Protein AF-A0A968YWA7-F1 (afdb_monomer_lite)

Sequence (58 aa):
MLLMEKVQVQTENRNAWVFGFTPQAEIWNGRLAMIGFLAVILTEIFSNQGVLHFWGLL

Foldseek 3Di:
DPDPDPPPPPPPPPPPPDPDPDPVVVVVVVVVVVVVVVVQVVCCVVVVPHPCVVVVVD

Secondary structure (DSSP, 8-state):
---SS--------TT----SS-HHHHHHHHHHHHHHHHHHHHHHHHHSS-HHHHTT--

pLDDT: mean 71.3, std 14.07, range [47.84, 95.5]

Structure (mmCIF, N/CA/C/O backbone):
data_AF-A0A968YWA7-F1
#
_entry.id   AF-A0A968YWA7-F1
#
loop_
_atom_site.group_PDB
_atom_site.id
_atom_site.type_symbol
_atom_site.label_atom_id
_atom_site.label_alt_id
_atom_site.label_comp_id
_atom_site.label_asym_id
_atom_site.label_entity_id
_atom_site.label_seq_id
_atom_site.pdbx_PDB_ins_code
_atom_site.Cartn_x
_atom_site.Cartn_y
_atom_site.Cartn_z
_atom_site.occupancy
_atom_site.B_iso_or_equiv
_atom_site.auth_seq_id
_atom_site.auth_comp_id
_atom_site.auth_asym_id
_atom_site.auth_atom_id
_atom_site.pdbx_PDB_model_num
ATOM 1 N N . MET A 1 1 ? 42.869 9.760 -33.675 1.00 47.84 1 MET A N 1
ATOM 2 C CA . MET A 1 1 ? 42.638 10.163 -32.270 1.00 47.84 1 MET A CA 1
ATOM 3 C C . MET A 1 1 ? 41.123 10.181 -32.044 1.00 47.84 1 MET A C 1
ATOM 5 O O . MET A 1 1 ? 40.525 11.236 -32.088 1.00 47.84 1 MET A O 1
ATOM 9 N N . LEU A 1 2 ? 40.380 9.069 -32.062 1.00 57.12 2 LEU A N 1
ATOM 10 C CA . LEU A 1 2 ? 40.532 7.734 -31.445 1.00 57.12 2 LEU A CA 1
ATOM 11 C C . LEU A 1 2 ? 40.311 7.664 -29.922 1.00 57.12 2 LEU A C 1
ATOM 13 O O . LEU A 1 2 ? 40.794 6.722 -29.313 1.00 57.12 2 LEU A O 1
ATOM 17 N N . LEU A 1 3 ? 39.588 8.600 -29.293 1.00 67.00 3 LEU A N 1
ATOM 18 C CA . LEU A 1 3 ? 39.334 8.487 -27.842 1.00 67.00 3 LEU A CA 1
ATOM 19 C C . LEU A 1 3 ? 37.967 8.967 -27.326 1.00 67.00 3 LEU A C 1
ATOM 21 O O . LEU A 1 3 ? 37.761 8.945 -26.122 1.00 67.00 3 LEU A O 1
ATOM 25 N N . MET A 1 4 ? 37.009 9.336 -28.186 1.00 64.69 4 MET A N 1
ATOM 26 C CA . MET A 1 4 ? 35.740 9.938 -27.730 1.00 64.69 4 MET A CA 1
ATOM 27 C C . MET A 1 4 ? 34.480 9.318 -28.363 1.00 64.69 4 MET A C 1
ATOM 29 O O . MET A 1 4 ? 33.540 10.034 -28.664 1.00 64.69 4 MET A O 1
ATOM 33 N N . GLU A 1 5 ? 34.439 8.001 -28.591 1.00 67.12 5 GLU A N 1
ATOM 34 C CA . GLU A 1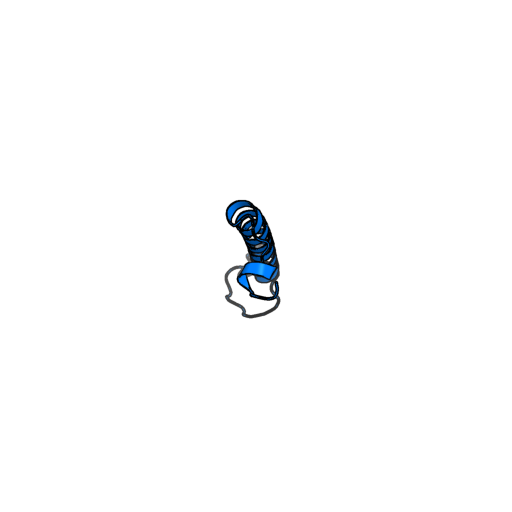 5 ? 33.254 7.337 -29.196 1.00 67.12 5 GLU A CA 1
ATOM 35 C C . GLU A 1 5 ? 32.608 6.281 -28.274 1.00 67.12 5 GLU A C 1
ATOM 37 O O . GLU A 1 5 ? 31.476 5.850 -28.479 1.00 67.12 5 GLU A O 1
ATOM 42 N N . LYS A 1 6 ? 33.308 5.814 -27.234 1.00 59.00 6 LYS A N 1
ATOM 43 C CA . LYS A 1 6 ? 32.895 4.609 -26.491 1.00 59.00 6 LYS A CA 1
ATOM 44 C C . LYS A 1 6 ? 32.693 4.842 -24.995 1.00 59.00 6 LYS A C 1
ATOM 46 O O . LYS A 1 6 ? 32.925 3.937 -24.206 1.00 59.00 6 LYS A O 1
ATOM 51 N N . VAL A 1 7 ? 32.156 5.995 -24.599 1.00 60.00 7 VAL A N 1
ATOM 52 C CA . VAL A 1 7 ? 31.359 6.046 -23.359 1.00 60.00 7 VAL A CA 1
ATOM 53 C C . VAL A 1 7 ? 29.936 5.640 -23.736 1.00 60.00 7 VAL A C 1
ATOM 55 O O . VAL A 1 7 ? 29.005 6.436 -23.766 1.00 60.00 7 VAL A O 1
ATOM 58 N N . GLN A 1 8 ? 29.786 4.370 -24.118 1.00 56.78 8 GLN A N 1
ATOM 59 C CA . GLN A 1 8 ? 28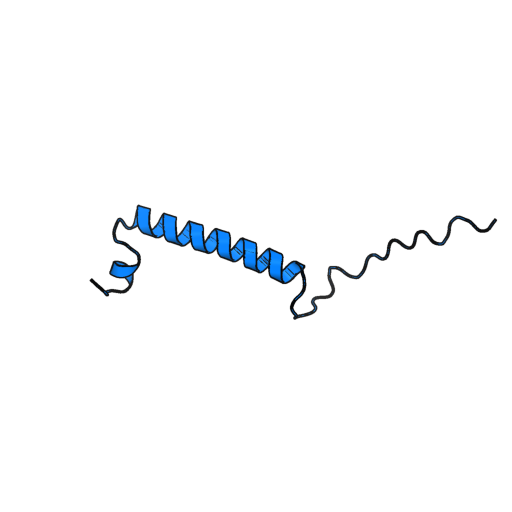.478 3.739 -24.216 1.00 56.78 8 GLN A CA 1
ATOM 60 C C . GLN A 1 8 ? 28.021 3.527 -22.772 1.00 56.78 8 GLN A C 1
ATOM 62 O O . GLN A 1 8 ? 28.254 2.470 -22.187 1.00 56.78 8 GLN A O 1
ATOM 67 N N . VAL A 1 9 ? 27.418 4.558 -22.170 1.00 58.66 9 VAL A N 1
ATOM 68 C CA . VAL A 1 9 ? 26.518 4.345 -21.038 1.00 58.66 9 VAL A CA 1
ATOM 69 C C . VAL A 1 9 ? 25.410 3.476 -21.607 1.00 58.66 9 VAL A C 1
ATOM 71 O O . VAL A 1 9 ? 24.512 3.975 -22.285 1.00 58.66 9 VAL A O 1
ATOM 74 N N . GLN A 1 10 ? 25.553 2.164 -21.416 1.00 59.06 10 GLN A N 1
ATOM 75 C CA . GLN A 1 10 ? 24.518 1.178 -21.670 1.00 59.06 10 GLN A CA 1
ATOM 76 C C . GLN A 1 10 ? 23.301 1.640 -20.880 1.00 59.06 10 GLN A C 1
ATOM 78 O O . GLN A 1 10 ? 23.157 1.366 -19.690 1.00 59.06 10 GLN A O 1
ATOM 83 N N . THR A 1 11 ? 22.435 2.401 -21.539 1.00 57.94 11 T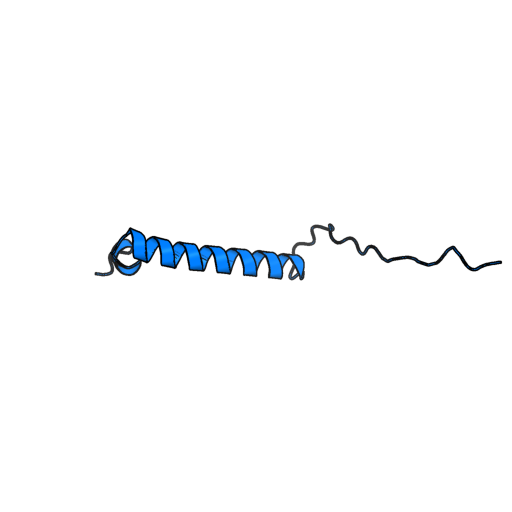HR A N 1
ATOM 84 C CA . THR A 1 11 ? 21.083 2.627 -21.064 1.00 57.94 11 THR A CA 1
ATOM 85 C C . THR A 1 11 ? 20.362 1.343 -21.427 1.00 57.94 11 THR A C 1
ATOM 87 O O . THR A 1 11 ? 19.600 1.291 -22.389 1.00 57.94 11 THR A O 1
ATOM 90 N N . GLU A 1 12 ? 20.713 0.268 -20.711 1.00 59.44 12 GLU A N 1
ATOM 91 C CA . GLU A 1 12 ? 19.943 -0.961 -20.693 1.00 59.44 12 GLU A CA 1
ATOM 92 C C . GLU A 1 12 ? 18.497 -0.521 -20.521 1.00 59.44 12 GLU A C 1
ATOM 94 O O . GLU A 1 12 ? 18.196 0.336 -19.686 1.00 59.44 12 GLU A O 1
ATOM 99 N N . ASN A 1 13 ? 17.647 -0.970 -21.431 1.00 60.78 13 ASN A N 1
ATOM 100 C CA . ASN A 1 13 ? 16.310 -0.455 -21.634 1.00 60.78 13 ASN A CA 1
ATOM 101 C C . ASN A 1 13 ? 15.477 -0.699 -20.363 1.00 60.78 13 ASN A C 1
ATOM 103 O O . ASN A 1 13 ? 14.758 -1.687 -20.259 1.00 60.78 13 ASN A O 1
ATOM 107 N N . ARG A 1 14 ? 15.576 0.211 -19.382 1.00 55.59 14 ARG A N 1
ATOM 108 C CA . ARG A 1 14 ? 14.867 0.184 -18.086 1.00 55.59 14 ARG A CA 1
ATOM 109 C C . ARG A 1 14 ? 13.343 0.224 -18.249 1.00 55.59 14 ARG A C 1
ATOM 111 O O . ARG A 1 14 ? 12.627 0.117 -17.259 1.00 55.59 14 ARG A O 1
ATOM 118 N N . ASN A 1 15 ? 12.886 0.395 -19.490 1.00 55.53 15 ASN A N 1
ATOM 119 C CA . ASN A 1 15 ? 11.506 0.534 -19.921 1.00 55.53 15 ASN A CA 1
ATOM 120 C C . ASN A 1 15 ? 11.077 -0.609 -20.853 1.00 55.53 15 ASN A C 1
ATOM 122 O O . ASN A 1 15 ? 9.982 -0.552 -21.413 1.00 55.53 15 ASN A O 1
ATOM 126 N N . ALA A 1 16 ? 11.901 -1.646 -21.039 1.00 55.59 16 ALA A N 1
ATOM 127 C CA . ALA A 1 16 ? 11.390 -2.892 -21.571 1.00 55.59 16 ALA A CA 1
ATOM 128 C C . ALA A 1 16 ? 10.404 -3.420 -20.524 1.00 55.59 16 ALA A C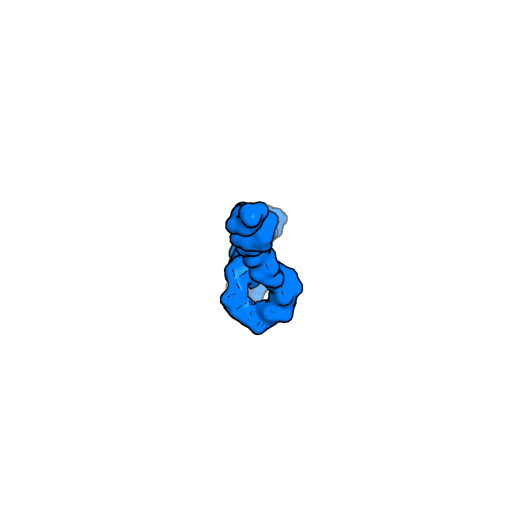 1
ATOM 130 O O . ALA A 1 16 ? 10.794 -3.797 -19.420 1.00 55.59 16 ALA A O 1
ATOM 131 N N . TRP A 1 17 ? 9.114 -3.362 -20.847 1.00 51.66 17 TRP A N 1
ATOM 132 C CA . TRP A 1 17 ? 8.039 -3.946 -20.057 1.00 51.66 17 TRP A CA 1
ATOM 133 C C . TRP A 1 17 ? 8.163 -5.468 -20.145 1.00 51.66 17 TRP A C 1
ATOM 135 O O . TRP A 1 17 ? 7.452 -6.158 -20.869 1.00 51.66 17 TRP A O 1
ATOM 145 N N . VAL A 1 18 ? 9.191 -5.982 -19.481 1.00 59.12 18 VAL A N 1
ATOM 146 C CA . VAL A 1 18 ? 9.449 -7.400 -19.336 1.00 59.12 18 VAL A CA 1
ATOM 147 C C . VAL A 1 18 ? 8.647 -7.820 -18.124 1.00 59.12 18 VAL A C 1
ATOM 149 O O . VAL A 1 18 ? 8.987 -7.502 -16.984 1.00 59.12 18 VAL A O 1
ATOM 152 N N . PHE A 1 19 ? 7.542 -8.510 -18.376 1.00 57.72 19 PHE A N 1
ATOM 153 C CA . PHE A 1 19 ? 6.849 -9.218 -17.318 1.00 57.72 19 PHE A CA 1
ATOM 154 C C . PHE A 1 19 ? 7.748 -10.332 -16.789 1.00 57.72 19 PHE A C 1
ATOM 156 O O . PHE A 1 19 ? 8.055 -11.293 -17.492 1.00 57.72 19 PHE A O 1
ATOM 163 N N . GLY A 1 20 ? 8.189 -10.173 -15.547 1.00 65.06 20 GLY A N 1
ATOM 164 C CA . GLY A 1 20 ? 9.086 -11.090 -14.860 1.00 65.06 20 GLY A CA 1
ATOM 165 C C . GLY A 1 20 ? 9.515 -10.518 -13.512 1.00 65.06 20 GLY A C 1
ATOM 166 O O . GLY A 1 20 ? 9.134 -9.400 -13.155 1.00 65.06 20 GLY A O 1
ATOM 167 N N . PHE A 1 21 ? 10.322 -11.279 -12.772 1.00 65.44 21 PHE A N 1
ATOM 168 C CA . PHE A 1 21 ? 10.987 -10.822 -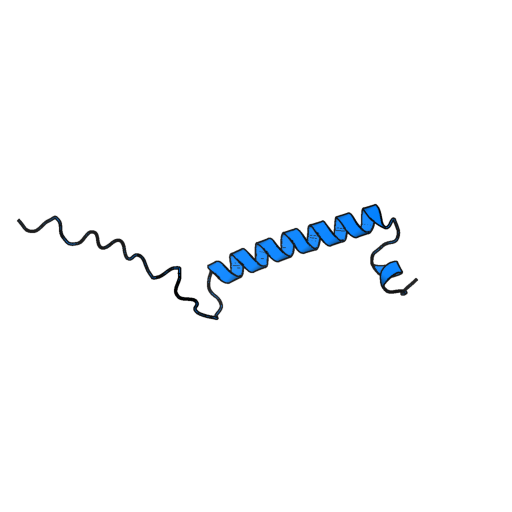11.547 1.00 65.44 21 PHE A CA 1
ATOM 169 C C . PHE A 1 21 ? 12.070 -9.789 -11.892 1.00 65.44 21 PHE A C 1
ATOM 171 O O . PHE A 1 21 ? 13.259 -10.091 -11.929 1.00 65.44 21 PHE A O 1
ATOM 178 N N . THR A 1 22 ? 11.643 -8.577 -12.240 1.00 75.06 22 THR A N 1
ATOM 179 C CA . THR A 1 22 ? 12.531 -7.440 -12.482 1.00 75.06 22 THR A CA 1
ATOM 180 C C . THR A 1 22 ? 12.686 -6.624 -11.196 1.00 75.06 22 THR A C 1
ATOM 182 O O . THR A 1 22 ? 11.715 -6.495 -10.441 1.00 75.06 22 THR A O 1
ATOM 185 N N . PRO A 1 23 ? 13.859 -6.013 -10.944 1.00 79.25 23 PRO A N 1
ATOM 186 C CA . PRO A 1 23 ? 14.079 -5.176 -9.758 1.00 79.25 23 PRO A CA 1
ATOM 187 C C . PRO A 1 23 ? 13.039 -4.053 -9.602 1.00 79.25 23 PRO A C 1
ATOM 189 O O . PRO A 1 23 ? 12.669 -3.658 -8.498 1.00 79.25 23 PRO A O 1
ATOM 192 N N . GLN A 1 24 ? 12.516 -3.546 -10.718 1.00 77.88 24 GLN A N 1
ATOM 193 C CA . GLN A 1 24 ? 11.454 -2.548 -10.752 1.00 77.88 24 GLN A CA 1
ATOM 194 C C . GLN A 1 24 ? 10.154 -3.106 -10.157 1.00 77.88 24 GLN A C 1
ATOM 196 O O . GLN A 1 24 ? 9.535 -2.436 -9.331 1.00 77.88 24 GLN A O 1
ATOM 201 N N . ALA A 1 25 ? 9.751 -4.325 -10.533 1.00 82.12 25 ALA A N 1
ATOM 202 C CA . ALA A 1 25 ? 8.552 -4.968 -9.998 1.00 82.12 25 ALA A CA 1
ATOM 203 C C . ALA A 1 25 ? 8.667 -5.227 -8.486 1.00 82.12 25 ALA A C 1
ATOM 205 O O . ALA A 1 25 ? 7.700 -5.015 -7.757 1.00 82.12 25 ALA A O 1
ATOM 206 N N . GLU A 1 26 ? 9.849 -5.602 -7.991 1.00 84.25 26 GLU A N 1
ATOM 207 C CA . GLU A 1 26 ? 10.100 -5.796 -6.555 1.00 84.25 26 GLU A CA 1
ATOM 208 C C . GLU A 1 26 ? 9.937 -4.495 -5.758 1.00 84.25 26 GLU A C 1
ATOM 210 O O . GLU A 1 26 ? 9.257 -4.477 -4.730 1.00 84.25 26 GLU A O 1
ATOM 215 N N . ILE A 1 2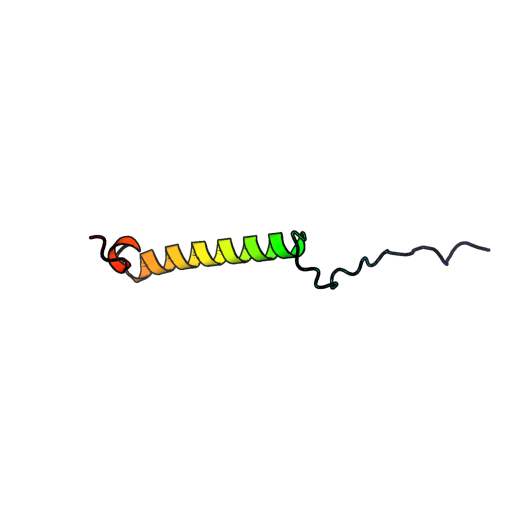7 ? 10.484 -3.382 -6.260 1.00 86.81 27 ILE A N 1
ATOM 216 C CA . ILE A 1 27 ? 10.333 -2.060 -5.634 1.00 86.81 27 ILE A CA 1
ATOM 217 C C . ILE A 1 27 ? 8.860 -1.632 -5.622 1.00 86.81 27 ILE A C 1
ATOM 219 O O . ILE A 1 27 ? 8.362 -1.138 -4.606 1.00 86.81 27 ILE A O 1
ATOM 223 N N . TRP A 1 28 ? 8.145 -1.828 -6.732 1.00 86.81 28 TRP A N 1
ATOM 224 C CA . TRP A 1 28 ? 6.719 -1.508 -6.811 1.00 86.81 28 TRP A CA 1
ATOM 225 C C . TRP A 1 28 ? 5.886 -2.361 -5.847 1.00 86.81 28 TRP A C 1
ATOM 227 O O . TRP A 1 28 ? 5.074 -1.804 -5.108 1.00 86.81 28 TRP A O 1
ATOM 237 N N . ASN A 1 29 ? 6.145 -3.668 -5.768 1.00 89.00 29 ASN A N 1
ATOM 238 C CA . ASN A 1 29 ? 5.474 -4.568 -4.827 1.00 89.00 29 ASN A CA 1
ATOM 239 C C . ASN A 1 29 ? 5.761 -4.188 -3.367 1.00 89.00 29 ASN A C 1
ATOM 241 O O . ASN A 1 29 ? 4.838 -4.144 -2.554 1.00 89.00 29 ASN A O 1
ATOM 245 N N . GLY A 1 30 ? 7.007 -3.833 -3.038 1.00 93.12 30 GLY A N 1
ATOM 246 C CA . GLY A 1 30 ? 7.378 -3.366 -1.701 1.00 93.12 30 GLY A CA 1
ATOM 247 C C . GLY A 1 30 ? 6.637 -2.089 -1.290 1.00 93.12 30 GLY A C 1
ATOM 248 O O . GLY A 1 30 ? 6.119 -2.001 -0.176 1.00 93.12 30 GLY A O 1
ATOM 249 N N . ARG A 1 31 ? 6.507 -1.112 -2.198 1.00 95.50 31 ARG A N 1
ATOM 250 C CA . ARG A 1 31 ? 5.759 0.132 -1.929 1.00 95.50 31 ARG A CA 1
ATOM 251 C C . ARG A 1 31 ? 4.266 -0.124 -1.741 1.00 95.50 31 ARG A C 1
ATOM 253 O O . ARG A 1 31 ? 3.666 0.448 -0.833 1.00 95.50 31 ARG A O 1
ATOM 260 N N . LEU A 1 32 ? 3.677 -0.988 -2.567 1.00 93.88 32 LEU A N 1
ATOM 261 C CA . LEU A 1 32 ? 2.273 -1.378 -2.431 1.00 93.88 32 LEU A CA 1
ATOM 262 C C . LEU A 1 32 ? 2.016 -2.097 -1.101 1.00 93.88 32 LEU A C 1
ATOM 264 O O . LEU A 1 32 ? 1.018 -1.806 -0.447 1.00 93.88 32 LEU A O 1
ATOM 268 N N . ALA A 1 33 ? 2.939 -2.953 -0.656 1.00 93.38 33 ALA A N 1
ATOM 269 C CA . ALA A 1 33 ? 2.841 -3.624 0.637 1.00 93.38 33 ALA A CA 1
ATOM 270 C C . ALA A 1 33 ? 2.882 -2.635 1.815 1.00 93.38 33 ALA A C 1
ATOM 272 O O . ALA A 1 33 ? 2.063 -2.740 2.726 1.00 93.38 33 ALA A O 1
ATOM 273 N N . MET A 1 34 ? 3.774 -1.636 1.783 1.00 95.19 34 MET A N 1
ATOM 274 C CA . MET A 1 34 ? 3.837 -0.601 2.827 1.00 95.19 34 MET A CA 1
ATOM 275 C C . MET A 1 34 ? 2.546 0.227 2.896 1.00 95.19 34 MET A C 1
ATOM 277 O O . MET A 1 34 ? 2.039 0.485 3.987 1.00 95.19 34 MET A O 1
ATOM 281 N N . ILE A 1 35 ? 1.989 0.614 1.742 1.00 95.19 35 ILE A N 1
ATOM 282 C CA . ILE A 1 35 ? 0.716 1.348 1.676 1.00 95.19 35 ILE A CA 1
ATOM 283 C C . ILE A 1 35 ? -0.438 0.471 2.172 1.00 95.19 35 ILE A C 1
ATOM 285 O O . ILE A 1 35 ? -1.262 0.946 2.948 1.00 95.19 35 ILE A O 1
ATOM 289 N N . GLY A 1 36 ? -0.485 -0.802 1.773 1.00 90.81 36 GLY A N 1
ATOM 290 C CA . GLY A 1 36 ? -1.497 -1.751 2.238 1.00 90.81 36 GLY A CA 1
ATOM 291 C C . GLY A 1 36 ? -1.455 -1.948 3.752 1.00 90.81 36 GLY A C 1
ATOM 292 O O . GLY A 1 36 ? -2.490 -1.896 4.408 1.00 90.81 36 GLY A O 1
ATOM 293 N N . PHE A 1 37 ? -0.259 -2.082 4.327 1.00 90.88 37 PHE A N 1
ATOM 294 C CA . PHE A 1 37 ? -0.082 -2.197 5.774 1.00 90.88 37 PHE A CA 1
ATOM 295 C C . PHE A 1 37 ? -0.541 -0.936 6.519 1.00 90.88 37 PHE A C 1
ATOM 297 O O . PHE A 1 37 ? -1.287 -1.028 7.493 1.00 90.88 37 PHE A O 1
ATOM 304 N N . LEU A 1 38 ? -0.170 0.249 6.024 1.00 92.31 38 LEU A N 1
ATOM 305 C CA . LEU A 1 38 ? -0.651 1.517 6.579 1.00 92.31 38 LEU A CA 1
ATOM 306 C C . LEU A 1 38 ? -2.173 1.651 6.470 1.00 92.31 38 LEU A C 1
ATOM 308 O O . LEU A 1 38 ? -2.811 2.097 7.420 1.00 92.31 38 LEU A O 1
ATOM 312 N N . ALA A 1 39 ? -2.766 1.247 5.347 1.00 88.38 39 ALA A N 1
ATOM 313 C CA . ALA A 1 39 ? -4.211 1.288 5.154 1.00 88.38 39 ALA A CA 1
ATOM 314 C C . ALA A 1 39 ? -4.948 0.368 6.140 1.00 88.38 39 ALA A C 1
ATOM 316 O O . ALA A 1 39 ? -5.980 0.768 6.678 1.00 88.38 39 ALA A O 1
ATOM 317 N N . VAL A 1 40 ? -4.408 -0.824 6.423 1.00 86.44 40 VAL A N 1
ATOM 318 C CA . VAL A 1 40 ? -4.967 -1.755 7.420 1.00 86.44 40 VAL A CA 1
ATOM 319 C C . VAL A 1 40 ? -4.934 -1.145 8.819 1.00 86.44 40 VAL A C 1
ATOM 321 O O . VAL A 1 40 ? -5.972 -1.102 9.474 1.00 86.44 40 VAL A O 1
ATOM 324 N N . ILE A 1 41 ? -3.788 -0.601 9.242 1.00 85.75 41 ILE A N 1
ATOM 325 C CA . ILE A 1 41 ? -3.652 0.056 10.553 1.00 85.75 41 ILE A CA 1
ATOM 326 C C . ILE A 1 41 ? -4.613 1.240 10.677 1.00 85.75 41 ILE A C 1
ATOM 328 O O . ILE A 1 41 ? -5.297 1.389 11.687 1.00 85.75 41 ILE A O 1
ATOM 332 N N . LEU A 1 42 ? -4.687 2.092 9.650 1.00 85.38 42 LEU A N 1
ATOM 333 C CA . LEU A 1 42 ? -5.605 3.229 9.658 1.00 85.38 42 LEU A CA 1
ATOM 334 C C . LEU A 1 42 ? -7.056 2.754 9.758 1.00 85.38 42 LEU A C 1
ATOM 336 O O . LEU A 1 42 ? -7.805 3.263 10.584 1.00 85.38 42 LEU A O 1
ATOM 340 N N . THR A 1 43 ? -7.443 1.750 8.975 1.00 80.31 43 THR A N 1
ATOM 341 C CA . THR A 1 43 ? -8.799 1.184 9.017 1.00 80.31 43 THR A CA 1
ATOM 342 C C . THR A 1 43 ? -9.133 0.625 10.400 1.00 80.31 43 THR A C 1
ATOM 344 O O . THR A 1 43 ? -10.233 0.853 10.896 1.00 80.31 43 THR A O 1
ATOM 347 N N . GLU A 1 44 ? -8.185 -0.039 11.059 1.00 75.50 44 GLU A N 1
ATOM 348 C CA . GLU A 1 44 ? -8.351 -0.557 12.420 1.00 75.50 44 GLU A CA 1
ATOM 349 C C . GLU A 1 44 ? -8.583 0.563 13.449 1.00 75.50 44 GLU A C 1
ATOM 351 O O . GLU A 1 44 ? -9.486 0.455 14.282 1.00 75.50 44 GLU A O 1
ATOM 356 N N . ILE A 1 45 ? -7.850 1.677 13.343 1.00 76.94 45 ILE A N 1
ATOM 357 C CA . ILE A 1 45 ? -8.020 2.848 14.220 1.00 76.94 45 ILE A CA 1
ATOM 358 C C . ILE A 1 45 ? -9.355 3.558 13.954 1.00 76.94 45 ILE A C 1
ATOM 360 O O . ILE A 1 45 ? -10.076 3.886 14.893 1.00 76.94 45 ILE A O 1
ATOM 364 N N . PHE A 1 46 ? -9.704 3.802 12.687 1.00 73.75 46 PHE A N 1
ATOM 365 C CA . PHE A 1 46 ? -10.926 4.530 12.327 1.00 73.75 46 PHE A CA 1
ATOM 366 C C . PHE A 1 46 ? -12.197 3.721 12.586 1.00 73.75 46 PHE A C 1
ATOM 368 O O . PHE A 1 46 ? -13.211 4.290 12.987 1.00 73.75 46 PHE A O 1
ATOM 375 N N . SER A 1 47 ? -12.160 2.407 12.362 1.00 67.19 47 SER A N 1
ATOM 376 C CA . SER A 1 47 ? -13.324 1.550 12.577 1.00 67.19 47 SER A CA 1
ATOM 377 C C . SER A 1 47 ? -13.542 1.233 14.057 1.00 67.19 47 SER A C 1
ATOM 379 O O . SER A 1 47 ? -14.634 0.787 14.402 1.00 67.19 47 SER A O 1
ATOM 381 N N . ASN A 1 48 ? -12.524 1.416 14.918 1.00 63.34 48 ASN A N 1
ATOM 382 C CA . ASN A 1 48 ? -12.510 1.076 16.353 1.00 63.34 48 ASN A CA 1
ATOM 383 C C . ASN A 1 48 ? -13.036 -0.344 16.671 1.00 63.34 48 ASN A C 1
ATOM 385 O O . ASN A 1 48 ? -13.403 -0.676 17.798 1.00 63.34 48 ASN A O 1
ATOM 389 N N . GLN A 1 49 ? -13.083 -1.175 15.636 1.00 60.72 49 GLN A N 1
ATOM 390 C CA . GLN A 1 49 ? -13.503 -2.553 15.584 1.00 60.72 49 GLN A CA 1
ATOM 391 C C . GLN A 1 49 ? -12.462 -3.188 14.680 1.00 60.72 49 GLN A C 1
ATOM 393 O O . GLN A 1 49 ? -12.329 -2.799 13.519 1.00 60.72 49 GLN A O 1
ATOM 398 N N . GLY A 1 50 ? -11.637 -4.066 15.251 1.00 61.06 50 GLY A N 1
ATOM 399 C CA . GLY A 1 50 ? -10.528 -4.671 14.524 1.00 61.06 50 GLY A CA 1
ATOM 400 C C . GLY A 1 50 ? -11.005 -5.298 13.217 1.00 61.06 50 GLY A C 1
ATOM 401 O O . GLY A 1 50 ? -12.171 -5.667 13.078 1.00 61.06 50 GLY A O 1
ATOM 402 N N . VAL A 1 51 ? -10.094 -5.471 12.262 1.00 59.38 51 VAL A N 1
ATOM 403 C CA . VAL A 1 51 ? -10.373 -6.076 10.943 1.00 59.38 51 VAL A CA 1
ATOM 404 C C . VAL A 1 51 ? -11.128 -7.419 11.061 1.00 59.38 51 VAL A C 1
ATOM 406 O O . VAL A 1 51 ? -11.904 -7.787 10.184 1.00 59.38 51 VAL A O 1
ATOM 409 N N . LEU A 1 52 ? -10.959 -8.111 12.194 1.00 58.34 52 LEU A N 1
ATOM 410 C CA . LEU A 1 52 ? -11.673 -9.329 12.588 1.00 58.34 52 LEU A CA 1
ATOM 411 C C . LEU A 1 52 ? -13.197 -9.151 12.755 1.00 58.34 52 LEU A C 1
ATOM 413 O O . LEU A 1 52 ? -13.943 -10.069 12.420 1.00 58.34 52 LEU A O 1
ATOM 417 N N . HIS A 1 53 ? -13.674 -7.988 13.208 1.00 59.75 53 HIS A N 1
ATOM 418 C CA . HIS A 1 53 ? -15.107 -7.680 13.310 1.00 59.75 53 HIS A CA 1
ATOM 419 C C . HIS A 1 53 ? -15.713 -7.354 11.937 1.00 59.75 53 HIS A C 1
ATOM 421 O O . HIS A 1 53 ? -16.836 -7.749 11.645 1.00 59.75 53 HIS A O 1
ATOM 427 N N . PHE A 1 54 ? -14.956 -6.704 11.043 1.00 58.03 54 PHE A N 1
ATOM 428 C CA . PHE A 1 54 ? -15.404 -6.473 9.661 1.00 58.03 54 PHE A CA 1
ATOM 429 C C . PHE A 1 54 ? -15.587 -7.793 8.885 1.00 58.03 54 PHE A C 1
ATOM 431 O O . PHE A 1 54 ? -16.440 -7.887 8.007 1.00 58.03 54 PHE A O 1
ATOM 438 N N . TRP A 1 55 ? -14.820 -8.828 9.243 1.00 65.31 55 TRP A N 1
ATOM 439 C CA . TRP A 1 55 ? -14.956 -10.197 8.730 1.00 65.31 55 TRP A CA 1
ATOM 440 C C . TRP A 1 55 ? -15.994 -11.058 9.477 1.00 65.31 55 TRP A C 1
ATOM 442 O O . TRP A 1 55 ? -16.176 -12.219 9.114 1.00 65.31 55 TRP A O 1
ATOM 452 N N . GLY A 1 56 ? -16.685 -10.522 10.492 1.00 64.81 56 GLY A N 1
ATOM 453 C CA . GLY A 1 56 ? -17.753 -11.226 11.215 1.00 64.81 56 GLY A CA 1
ATOM 454 C C . GLY A 1 56 ? -17.288 -12.439 12.031 1.00 64.81 56 GLY A C 1
ATOM 455 O O . GLY A 1 56 ? -18.078 -13.349 12.270 1.00 64.81 56 GLY A O 1
ATOM 456 N N . LEU A 1 57 ? -16.010 -12.484 12.425 1.00 64.31 57 LEU A N 1
ATOM 457 C CA . LEU A 1 57 ? -15.447 -13.563 13.250 1.00 64.31 57 LEU A CA 1
ATOM 458 C C . LEU A 1 57 ? -15.694 -13.368 14.758 1.00 64.31 57 LEU A C 1
ATOM 460 O O . LEU A 1 57 ? -15.356 -14.263 15.536 1.00 64.31 57 LEU A O 1
ATOM 464 N N . LEU A 1 58 ? -16.261 -12.227 15.170 1.00 58.31 58 LEU A N 1
ATOM 465 C CA . LEU A 1 58 ? -16.612 -11.902 16.555 1.00 58.31 58 LEU A CA 1
ATOM 466 C C . LEU A 1 58 ? -17.918 -11.107 16.605 1.00 58.31 58 LEU A C 1
ATOM 468 O O . LEU A 1 58 ? -18.037 -10.167 15.787 1.00 58.31 58 LEU A O 1
#

Radius of gyration: 22.88 Å; chains: 1; bounding box: 60×24×49 Å